Protein AF-A0A0W8FF71-F1 (afdb_monomer)

Sequence (73 aa):
MVQVEEIIQRAADYEGIREELASLDFVPRTDQPDFALWDHPGLEIIVLIKMYTGGRYESYNIVTYADMQNVNR

Structure (mmCIF, N/CA/C/O backbone):
data_AF-A0A0W8FF71-F1
#
_entry.id   AF-A0A0W8FF71-F1
#
loop_
_atom_site.group_PDB
_atom_site.id
_atom_site.type_symbol
_atom_site.label_atom_id
_atom_site.label_alt_id
_atom_site.label_comp_id
_atom_site.label_asym_id
_atom_site.label_entity_id
_atom_site.label_seq_id
_atom_site.pdbx_PDB_ins_code
_atom_site.Cartn_x
_atom_site.Cartn_y
_atom_site.Cartn_z
_atom_site.occupancy
_atom_site.B_iso_or_equiv
_atom_site.auth_seq_id
_atom_site.auth_comp_id
_atom_site.auth_asym_id
_atom_site.auth_atom_id
_atom_site.pdbx_PDB_model_num
ATOM 1 N N . MET A 1 1 ? 1.393 2.306 10.122 1.00 57.69 1 MET A N 1
ATOM 2 C CA . MET A 1 1 ? 2.256 2.575 8.950 1.00 57.69 1 MET A CA 1
ATOM 3 C C . MET A 1 1 ? 3.185 1.397 8.652 1.00 57.69 1 MET A C 1
ATOM 5 O O . MET A 1 1 ? 3.163 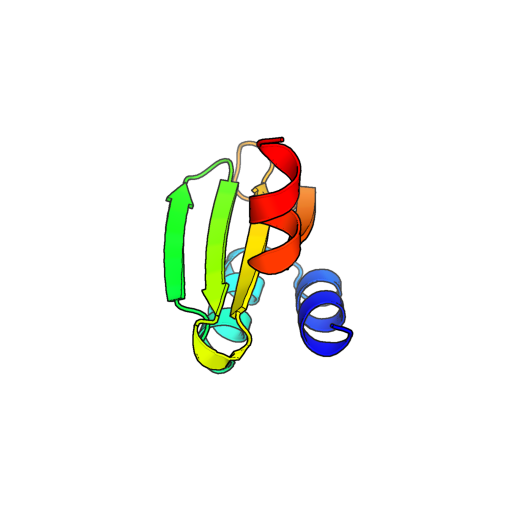0.940 7.523 1.00 57.69 1 MET A O 1
ATOM 9 N N . VAL A 1 2 ? 3.863 0.820 9.656 1.00 62.00 2 VAL A N 1
ATOM 10 C CA . VAL A 1 2 ? 4.838 -0.290 9.509 1.00 62.00 2 VAL A CA 1
ATOM 11 C C . VAL A 1 2 ? 4.397 -1.470 8.616 1.00 62.00 2 VAL A C 1
ATOM 13 O O . VAL A 1 2 ? 5.167 -1.877 7.758 1.00 62.00 2 VAL A O 1
ATOM 16 N N . GLN A 1 3 ? 3.167 -1.987 8.735 1.00 71.88 3 GLN A N 1
ATOM 17 C CA . GLN A 1 3 ? 2.762 -3.192 7.981 1.00 71.88 3 GLN A CA 1
ATOM 18 C C . GLN A 1 3 ? 2.749 -3.012 6.453 1.00 71.88 3 GLN A C 1
ATOM 20 O O . GLN A 1 3 ? 3.130 -3.925 5.730 1.00 71.88 3 GLN A O 1
ATOM 25 N N . VAL A 1 4 ? 2.338 -1.844 5.953 1.00 73.50 4 VAL A N 1
ATOM 26 C CA . VAL A 1 4 ? 2.289 -1.573 4.503 1.00 73.50 4 VAL A CA 1
ATOM 27 C C . VAL A 1 4 ? 3.702 -1.436 3.942 1.00 73.50 4 VAL A C 1
ATOM 29 O O . VAL A 1 4 ? 4.005 -1.952 2.871 1.00 73.50 4 VAL A O 1
ATOM 32 N N . GLU A 1 5 ? 4.584 -0.775 4.689 1.00 77.88 5 GLU A N 1
ATOM 33 C CA . GLU A 1 5 ? 5.986 -0.603 4.308 1.00 77.88 5 GLU A CA 1
ATOM 34 C C . GLU A 1 5 ? 6.725 -1.943 4.262 1.00 77.88 5 GLU A C 1
ATOM 36 O O . GLU A 1 5 ? 7.467 -2.204 3.318 1.00 77.88 5 GLU A O 1
ATOM 41 N N . GLU A 1 6 ? 6.479 -2.824 5.235 1.00 79.06 6 GLU A N 1
ATOM 42 C CA . GLU A 1 6 ? 7.060 -4.168 5.256 1.00 79.06 6 GLU A CA 1
ATOM 43 C C . GLU A 1 6 ? 6.601 -5.028 4.074 1.00 79.06 6 GLU A C 1
ATOM 45 O O . GLU A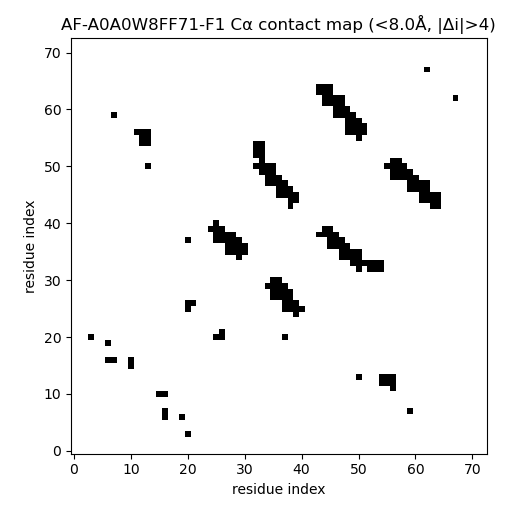 1 6 ? 7.409 -5.766 3.511 1.00 79.06 6 GLU A O 1
ATOM 50 N N . ILE A 1 7 ? 5.333 -4.923 3.673 1.00 78.50 7 ILE A N 1
ATOM 51 C CA . ILE A 1 7 ? 4.793 -5.636 2.508 1.00 78.50 7 ILE A CA 1
ATOM 52 C C . ILE A 1 7 ? 5.483 -5.172 1.231 1.00 78.50 7 ILE A C 1
ATOM 54 O O . ILE A 1 7 ? 5.993 -5.994 0.468 1.00 78.50 7 ILE A O 1
ATOM 58 N N . ILE A 1 8 ? 5.560 -3.856 1.024 1.00 74.69 8 ILE A N 1
ATOM 59 C CA . ILE A 1 8 ? 6.171 -3.302 -0.185 1.00 74.69 8 ILE A CA 1
ATOM 60 C C . ILE A 1 8 ? 7.671 -3.625 -0.241 1.00 74.69 8 ILE A C 1
ATOM 62 O O . ILE A 1 8 ? 8.197 -3.904 -1.312 1.00 74.69 8 ILE A O 1
ATOM 66 N N . GLN A 1 9 ? 8.363 -3.646 0.902 1.00 73.31 9 GLN A N 1
ATOM 67 C CA . GLN A 1 9 ? 9.782 -4.015 0.964 1.00 73.31 9 GLN A CA 1
ATOM 68 C C . GLN A 1 9 ? 10.041 -5.520 0.789 1.00 73.31 9 GLN A C 1
ATOM 70 O O . GLN A 1 9 ? 11.149 -5.902 0.409 1.00 73.31 9 GLN A O 1
ATOM 75 N N . ARG A 1 10 ? 9.061 -6.382 1.086 1.00 76.75 10 ARG A N 1
ATOM 76 C CA . ARG A 1 10 ? 9.181 -7.842 0.937 1.00 76.75 10 ARG A CA 1
ATOM 77 C C . ARG A 1 10 ? 8.835 -8.342 -0.457 1.00 76.75 10 ARG A C 1
ATOM 79 O O . ARG A 1 10 ? 9.363 -9.374 -0.867 1.00 76.75 10 ARG A O 1
ATOM 86 N N . ALA A 1 11 ? 7.944 -7.655 -1.159 1.00 72.31 11 ALA A N 1
ATOM 87 C CA . ALA A 1 11 ? 7.511 -8.068 -2.481 1.00 72.31 11 ALA A CA 1
ATOM 88 C C . ALA A 1 11 ? 8.613 -7.839 -3.531 1.00 72.31 11 ALA A C 1
ATOM 90 O O . ALA A 1 11 ? 9.267 -6.797 -3.566 1.00 72.31 11 ALA A O 1
ATOM 91 N N . ALA A 1 12 ? 8.822 -8.831 -4.400 1.00 70.12 12 ALA A N 1
ATOM 92 C CA . ALA A 1 12 ? 9.830 -8.774 -5.460 1.00 70.12 12 ALA A CA 1
ATOM 93 C C . ALA A 1 12 ? 9.361 -7.972 -6.692 1.00 70.12 12 ALA A C 1
ATOM 95 O O . ALA A 1 12 ? 10.184 -7.451 -7.452 1.00 70.12 12 ALA A O 1
ATOM 96 N N . ASP A 1 13 ? 8.046 -7.874 -6.877 1.00 79.00 13 ASP A N 1
ATOM 97 C CA . ASP A 1 13 ? 7.370 -7.301 -8.035 1.00 79.00 13 ASP A CA 1
ATOM 98 C C . ASP A 1 13 ? 5.978 -6.773 -7.647 1.00 79.00 13 ASP A C 1
ATOM 100 O O . ASP A 1 13 ? 5.479 -7.001 -6.542 1.00 79.00 13 ASP A O 1
ATOM 104 N N . TYR A 1 14 ? 5.368 -6.009 -8.554 1.00 83.50 14 TYR A N 1
ATOM 105 C CA . TYR A 1 14 ? 4.090 -5.353 -8.297 1.00 83.50 14 TYR A CA 1
ATOM 106 C C . TYR A 1 14 ? 2.911 -6.328 -8.163 1.00 83.50 14 TYR A C 1
ATOM 108 O O . TYR A 1 14 ? 1.975 -6.013 -7.430 1.00 83.50 14 TYR A O 1
ATOM 116 N N . GLU A 1 15 ? 2.949 -7.503 -8.803 1.00 85.25 15 GLU A N 1
ATOM 117 C CA . GLU A 1 15 ? 1.876 -8.496 -8.654 1.00 85.25 15 GLU A CA 1
ATOM 118 C C . GLU A 1 15 ? 1.780 -8.956 -7.196 1.00 85.25 15 GLU A C 1
ATOM 120 O O . GLU A 1 15 ? 0.697 -8.891 -6.612 1.00 85.25 15 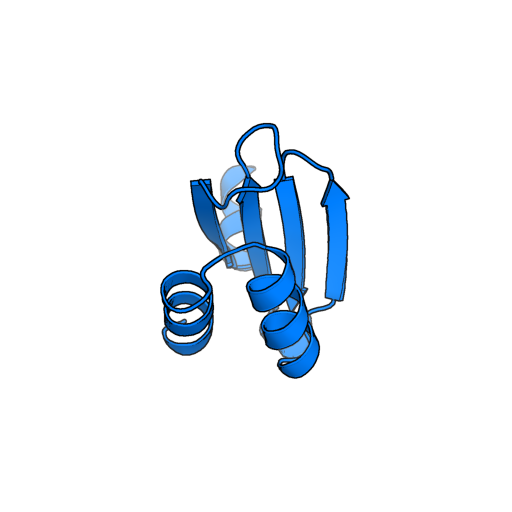GLU A O 1
ATOM 125 N N . GLY A 1 16 ? 2.919 -9.263 -6.566 1.00 86.44 16 GLY A N 1
ATOM 126 C CA . GLY A 1 16 ? 2.957 -9.590 -5.139 1.00 86.44 16 GLY A CA 1
ATOM 127 C C . GLY A 1 16 ? 2.487 -8.441 -4.238 1.00 86.44 16 GLY A C 1
ATOM 128 O O . GLY A 1 16 ? 1.739 -8.664 -3.288 1.00 86.44 16 GLY A O 1
ATOM 129 N N . ILE A 1 17 ? 2.860 -7.191 -4.551 1.00 85.38 17 ILE A N 1
ATOM 130 C CA . ILE A 1 17 ? 2.377 -6.021 -3.791 1.00 85.38 17 ILE A CA 1
ATOM 131 C C . ILE A 1 17 ? 0.851 -5.907 -3.893 1.00 85.38 17 ILE A C 1
ATOM 133 O O . ILE A 1 17 ? 0.175 -5.654 -2.897 1.00 85.38 17 ILE A O 1
ATOM 137 N N . ARG A 1 18 ? 0.297 -6.095 -5.093 1.00 87.50 18 ARG A N 1
ATOM 138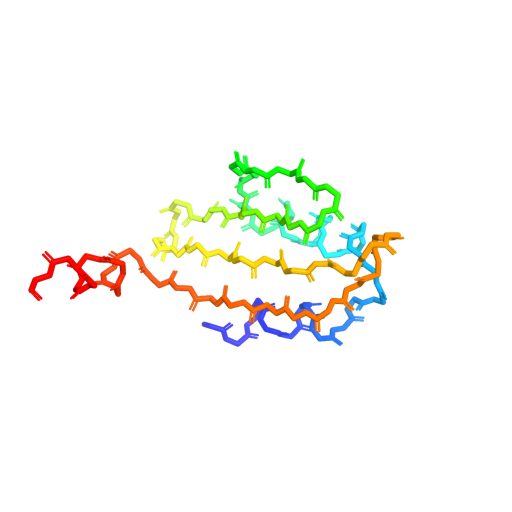 C CA . ARG A 1 18 ? -1.138 -5.998 -5.363 1.00 87.50 18 ARG A CA 1
ATOM 139 C C . ARG A 1 18 ? -1.943 -7.047 -4.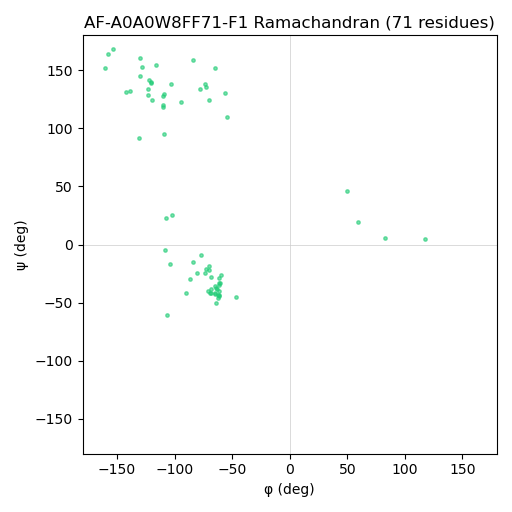590 1.00 87.50 18 ARG A C 1
ATOM 141 O O . ARG A 1 18 ? -2.994 -6.706 -4.050 1.00 87.50 18 ARG A O 1
ATOM 148 N N . GLU A 1 19 ? -1.483 -8.295 -4.538 1.00 88.50 19 GLU A N 1
ATOM 149 C CA . GLU A 1 19 ? -2.168 -9.369 -3.802 1.00 88.50 19 GLU A CA 1
ATOM 150 C C . GLU A 1 19 ? -2.200 -9.108 -2.289 1.00 88.50 19 GLU A C 1
ATOM 152 O O . GLU A 1 19 ? -3.241 -9.259 -1.641 1.00 88.50 19 GLU A O 1
ATOM 157 N N . GLU A 1 20 ? -1.082 -8.647 -1.733 1.00 88.25 20 GLU A N 1
ATOM 158 C CA . GLU A 1 20 ? -0.973 -8.332 -0.308 1.00 88.25 20 GLU A CA 1
ATOM 159 C C . GLU A 1 20 ? -1.812 -7.100 0.064 1.00 88.25 20 GLU A C 1
ATOM 161 O O . GLU A 1 20 ? -2.518 -7.107 1.073 1.00 88.25 20 GLU A O 1
ATOM 166 N N . LEU A 1 21 ? -1.803 -6.053 -0.772 1.00 88.38 21 LEU A N 1
ATOM 167 C CA . LEU A 1 21 ? -2.652 -4.873 -0.577 1.00 88.38 21 LEU A CA 1
ATOM 168 C C . LEU A 1 21 ? -4.140 -5.237 -0.625 1.00 88.38 21 LEU A C 1
ATOM 170 O O . LEU A 1 21 ? -4.899 -4.813 0.246 1.00 88.38 21 LEU A O 1
ATOM 174 N N . ALA A 1 22 ? -4.553 -6.065 -1.587 1.00 87.38 22 ALA A N 1
ATOM 175 C CA . ALA A 1 22 ? -5.930 -6.546 -1.669 1.00 87.38 22 ALA A CA 1
ATOM 176 C C . ALA A 1 22 ? -6.338 -7.368 -0.430 1.00 87.38 22 ALA A C 1
ATOM 178 O O . ALA A 1 22 ? -7.480 -7.276 0.016 1.00 87.38 22 ALA A O 1
ATOM 179 N N . SER A 1 23 ? -5.407 -8.128 0.156 1.00 88.62 23 SER A N 1
ATOM 180 C CA . SER A 1 23 ? -5.637 -8.887 1.396 1.00 88.62 23 SER A CA 1
ATOM 181 C C . SER A 1 23 ? -5.781 -8.000 2.639 1.00 88.62 23 SER A C 1
ATOM 183 O O . SER A 1 23 ? -6.315 -8.445 3.652 1.00 88.62 23 SER A O 1
ATOM 185 N N . LEU A 1 24 ? -5.322 -6.750 2.561 1.00 87.19 24 LEU A N 1
ATOM 186 C CA . LEU A 1 24 ? -5.433 -5.731 3.603 1.00 87.19 24 LEU A CA 1
ATOM 187 C C . LEU A 1 24 ? -6.550 -4.714 3.324 1.00 87.19 24 LEU A C 1
ATOM 189 O O . LEU A 1 24 ? -6.444 -3.577 3.766 1.00 87.19 24 LEU A O 1
ATOM 193 N N . ASP A 1 25 ? -7.584 -5.075 2.561 1.00 89.50 25 ASP A N 1
ATOM 194 C CA . ASP A 1 25 ? -8.718 -4.189 2.245 1.00 89.50 25 ASP A CA 1
ATOM 195 C C . ASP A 1 25 ? -8.332 -2.878 1.519 1.00 89.50 25 ASP A C 1
ATOM 197 O O . ASP A 1 25 ? -9.115 -1.921 1.475 1.00 89.50 25 ASP A O 1
ATOM 201 N N . PHE A 1 26 ? -7.149 -2.812 0.893 1.00 90.69 26 PHE A N 1
ATOM 202 C CA . PHE A 1 26 ? -6.850 -1.721 -0.029 1.00 90.69 26 PHE A CA 1
ATOM 203 C C . PHE A 1 26 ? -7.615 -1.910 -1.338 1.00 90.69 26 PHE A C 1
ATOM 205 O O . PHE A 1 26 ? -7.657 -2.990 -1.929 1.00 90.69 26 PHE A O 1
ATOM 212 N N . VAL A 1 27 ? -8.154 -0.807 -1.842 1.00 90.75 27 VAL A N 1
ATOM 213 C CA . VAL A 1 27 ? -8.908 -0.743 -3.088 1.00 90.75 27 VAL A CA 1
ATOM 214 C C . VAL A 1 27 ? -8.076 -0.008 -4.141 1.00 90.75 27 VAL A C 1
ATOM 216 O O . VAL A 1 27 ? -7.592 1.098 -3.874 1.00 90.75 27 VAL A O 1
ATOM 219 N N . PRO A 1 28 ? -7.904 -0.563 -5.352 1.00 91.31 28 PRO A N 1
ATOM 220 C CA . PRO A 1 28 ? -7.178 0.123 -6.410 1.00 91.31 28 PRO A CA 1
ATOM 221 C C . PRO A 1 28 ? -8.000 1.312 -6.921 1.00 91.31 28 PRO A C 1
ATOM 223 O O . PRO A 1 28 ? -9.139 1.158 -7.363 1.00 91.31 28 PRO A O 1
ATOM 226 N N . ARG A 1 29 ? -7.413 2.511 -6.891 1.00 90.25 29 ARG A N 1
ATOM 227 C CA . ARG A 1 29 ? -7.964 3.716 -7.539 1.00 90.25 29 ARG A CA 1
ATOM 228 C C . ARG A 1 29 ? -7.468 3.874 -8.964 1.00 90.25 29 ARG A C 1
ATOM 230 O O . ARG A 1 29 ? -8.238 4.240 -9.846 1.00 90.25 29 ARG A O 1
ATOM 237 N N . THR A 1 30 ? -6.184 3.602 -9.166 1.00 89.38 30 THR A N 1
ATOM 238 C CA . THR A 1 30 ? -5.518 3.686 -10.464 1.00 89.38 30 THR A CA 1
ATOM 239 C C . THR A 1 30 ? -4.525 2.545 -10.551 1.00 89.38 30 THR A C 1
ATOM 241 O O . THR A 1 30 ? -3.734 2.364 -9.634 1.00 89.38 30 THR A O 1
ATOM 244 N N . ASP A 1 31 ? -4.541 1.807 -11.651 1.00 87.12 31 ASP A N 1
ATOM 245 C CA . ASP A 1 31 ? -3.595 0.724 -11.910 1.00 87.12 31 ASP A CA 1
ATOM 246 C C . ASP A 1 31 ? -3.034 0.923 -13.323 1.00 87.12 31 ASP A C 1
ATOM 248 O O . ASP A 1 31 ? -3.675 0.571 -14.314 1.00 87.12 31 ASP A O 1
ATOM 252 N N . GLN A 1 32 ? -1.907 1.633 -13.425 1.00 86.19 32 GLN A N 1
ATOM 253 C CA . GLN A 1 32 ? -1.233 1.959 -14.682 1.00 86.19 32 GLN A CA 1
ATOM 254 C C . GLN A 1 32 ? 0.151 1.297 -14.733 1.00 86.19 32 GLN A C 1
ATOM 256 O O . GLN A 1 32 ? 0.755 1.055 -13.692 1.00 86.19 32 GLN A O 1
ATOM 261 N N . PRO A 1 33 ? 0.693 1.035 -15.936 1.00 80.94 33 PRO A N 1
ATOM 262 C CA . PRO A 1 33 ? 1.964 0.324 -16.093 1.00 80.94 33 PRO A CA 1
ATOM 263 C C . PRO A 1 33 ? 3.166 1.009 -15.421 1.00 80.94 33 PRO A C 1
ATOM 265 O O . PRO A 1 33 ? 4.118 0.327 -15.054 1.00 80.94 33 PRO A O 1
ATOM 268 N N . ASP A 1 34 ? 3.121 2.332 -15.246 1.00 84.56 34 ASP A N 1
ATOM 269 C CA . ASP A 1 34 ? 4.202 3.117 -14.635 1.00 84.56 34 ASP A CA 1
ATOM 270 C C . ASP A 1 34 ? 3.895 3.537 -13.183 1.00 84.56 34 ASP A C 1
ATOM 272 O O . ASP A 1 34 ? 4.790 3.932 -12.433 1.00 84.56 34 ASP A O 1
ATOM 276 N N . PHE A 1 35 ? 2.630 3.475 -12.754 1.00 87.50 35 PHE A N 1
ATOM 277 C CA . PHE A 1 35 ? 2.250 3.787 -11.377 1.00 87.50 35 PHE A CA 1
ATOM 278 C C . PHE A 1 35 ? 0.891 3.206 -10.987 1.00 87.50 35 PHE A C 1
ATOM 280 O O . PHE A 1 35 ? -0.028 3.112 -11.797 1.00 87.50 35 PHE A O 1
ATOM 287 N N . ALA A 1 36 ? 0.726 2.919 -9.702 1.00 90.62 36 ALA A N 1
ATOM 288 C CA . ALA A 1 36 ? -0.536 2.498 -9.122 1.00 90.62 36 ALA A CA 1
ATOM 289 C C . ALA A 1 36 ? -0.877 3.317 -7.877 1.00 90.62 36 ALA A C 1
ATOM 291 O O . ALA A 1 36 ? -0.004 3.714 -7.109 1.00 90.62 36 ALA A O 1
ATOM 292 N N . LEU A 1 37 ? -2.166 3.570 -7.680 1.00 91.06 37 LEU A N 1
ATOM 293 C CA . LEU A 1 37 ? -2.723 4.228 -6.508 1.00 91.06 37 LEU A CA 1
ATOM 294 C C . LEU A 1 37 ? -3.702 3.280 -5.838 1.00 91.06 37 LEU A C 1
ATOM 296 O O . LEU A 1 37 ? -4.680 2.854 -6.453 1.00 91.06 37 LEU A O 1
ATOM 300 N N . TRP A 1 38 ? -3.455 3.021 -4.565 1.00 92.75 38 TRP A N 1
ATOM 301 C CA . TRP A 1 38 ? -4.258 2.157 -3.718 1.00 92.75 38 TRP A CA 1
ATOM 302 C C . TRP A 1 38 ? -4.774 2.947 -2.528 1.00 92.75 38 TRP A C 1
ATOM 304 O O . TRP A 1 38 ? -4.059 3.765 -1.957 1.00 92.75 38 TRP A O 1
ATOM 314 N N . ASP A 1 39 ? -6.024 2.721 -2.168 1.00 91.44 39 ASP A N 1
ATOM 315 C CA . ASP A 1 39 ? -6.733 3.467 -1.139 1.00 91.44 39 ASP A CA 1
ATOM 316 C C . ASP A 1 39 ? -7.235 2.518 -0.066 1.00 91.44 39 ASP A C 1
ATOM 318 O O . ASP A 1 39 ? -7.903 1.539 -0.382 1.00 91.44 39 ASP A O 1
ATOM 322 N N . HIS A 1 40 ? -6.945 2.815 1.195 1.00 90.81 40 HIS A N 1
ATOM 323 C CA . HIS A 1 40 ? -7.513 2.071 2.310 1.00 90.81 40 HIS A CA 1
ATOM 324 C C . HIS A 1 40 ? -8.525 2.958 3.039 1.00 90.81 40 HIS A C 1
ATOM 326 O O . HIS A 1 40 ? -8.142 3.697 3.951 1.00 90.81 40 HIS A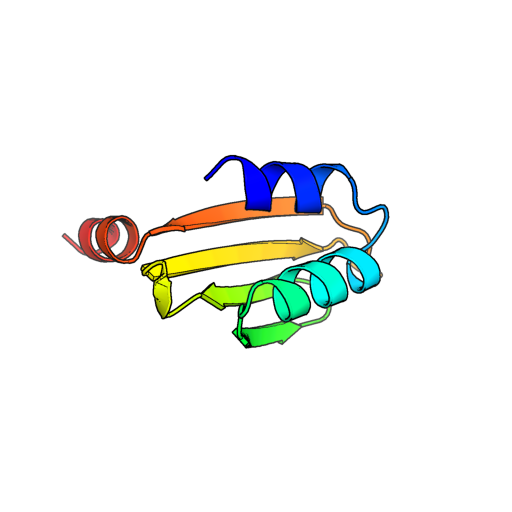 O 1
ATOM 332 N N . PRO A 1 41 ? -9.828 2.867 2.715 1.00 84.44 41 PRO A N 1
ATOM 333 C CA . PRO A 1 41 ? -10.842 3.749 3.293 1.00 84.44 41 PRO A CA 1
ATOM 334 C C . PRO A 1 41 ? -10.945 3.606 4.817 1.00 84.44 41 PRO A C 1
ATOM 336 O O . PRO A 1 41 ? -11.162 4.591 5.508 1.00 84.44 41 PRO A O 1
ATOM 339 N N . GLY A 1 42 ? -10.723 2.401 5.359 1.00 87.31 42 GLY A N 1
ATOM 340 C CA . GLY A 1 42 ? -10.726 2.172 6.810 1.00 87.31 42 GLY A CA 1
ATOM 341 C C . GLY A 1 42 ? -9.544 2.780 7.582 1.00 87.31 42 GLY A C 1
ATOM 342 O O . GLY A 1 42 ? -9.662 2.993 8.783 1.00 87.31 42 GLY A O 1
ATOM 343 N N . LEU A 1 43 ? -8.418 3.056 6.915 1.00 85.69 43 LEU A N 1
ATOM 344 C CA . LEU A 1 43 ? -7.218 3.645 7.521 1.00 85.69 43 LEU A CA 1
ATOM 345 C C . LEU A 1 43 ? -7.008 5.101 7.088 1.00 85.69 43 LEU A C 1
ATOM 347 O O . LEU A 1 43 ? -6.080 5.738 7.576 1.00 85.69 43 LEU A O 1
ATOM 351 N N . GLU A 1 44 ? -7.839 5.610 6.173 1.00 88.56 44 GLU A N 1
ATOM 352 C CA . GLU A 1 44 ? -7.725 6.948 5.586 1.00 88.56 44 GLU A CA 1
ATOM 353 C C . GLU A 1 44 ? -6.301 7.237 5.080 1.00 88.56 44 GLU A C 1
ATOM 355 O O . GLU A 1 44 ? -5.719 8.304 5.319 1.00 88.56 44 GLU A O 1
ATOM 360 N N . ILE A 1 45 ? -5.734 6.268 4.355 1.00 88.44 45 ILE A N 1
ATOM 361 C CA . ILE A 1 45 ? -4.430 6.387 3.695 1.00 88.44 45 ILE A CA 1
ATOM 362 C C . ILE A 1 45 ? -4.504 5.999 2.224 1.00 88.44 45 ILE A C 1
ATOM 364 O O . ILE A 1 45 ? -5.312 5.164 1.815 1.00 88.44 45 ILE A O 1
ATOM 368 N N . ILE A 1 46 ? -3.601 6.588 1.449 1.00 89.81 46 ILE A N 1
ATOM 369 C CA . ILE A 1 46 ? -3.384 6.314 0.037 1.00 89.81 46 ILE A CA 1
ATOM 370 C C . ILE A 1 46 ? -1.926 5.907 -0.143 1.00 89.81 46 ILE A C 1
ATOM 372 O O . ILE A 1 46 ? -1.007 6.553 0.362 1.00 89.81 46 ILE A O 1
ATOM 376 N N . VAL A 1 47 ? -1.717 4.832 -0.888 1.00 89.12 47 VAL A N 1
ATOM 377 C CA . VAL A 1 47 ? -0.405 4.311 -1.248 1.00 89.12 47 VAL A CA 1
ATOM 378 C C . VAL A 1 47 ? -0.208 4.550 -2.737 1.00 89.12 47 VAL A C 1
ATOM 380 O O . VAL A 1 47 ? -0.958 4.045 -3.571 1.00 89.12 47 VAL A O 1
ATOM 383 N N . LEU A 1 48 ? 0.805 5.340 -3.069 1.00 90.56 48 LEU A N 1
ATOM 384 C CA . LEU A 1 48 ? 1.307 5.508 -4.423 1.00 90.56 48 LEU A CA 1
ATOM 385 C C . LEU A 1 48 ? 2.474 4.549 -4.619 1.00 90.56 48 LEU A C 1
ATOM 387 O O . LEU A 1 48 ? 3.472 4.642 -3.911 1.00 90.56 48 LEU A O 1
ATOM 391 N N . ILE A 1 49 ? 2.378 3.682 -5.615 1.00 88.75 49 ILE A N 1
ATOM 392 C CA . ILE A 1 49 ? 3.461 2.807 -6.053 1.00 88.75 49 ILE A CA 1
ATOM 393 C C . ILE A 1 49 ? 3.917 3.305 -7.416 1.00 88.75 49 ILE A C 1
ATOM 395 O O . ILE A 1 49 ? 3.102 3.479 -8.318 1.00 88.75 49 ILE A O 1
ATOM 399 N N . LYS A 1 50 ? 5.216 3.535 -7.573 1.00 88.56 50 LYS A N 1
ATOM 400 C CA . LYS A 1 50 ? 5.843 3.824 -8.861 1.00 88.56 50 LYS A CA 1
ATOM 401 C C . LYS A 1 50 ? 6.563 2.588 -9.361 1.00 88.56 50 LYS A C 1
ATOM 403 O O . LYS A 1 50 ? 7.234 1.888 -8.596 1.00 88.56 50 LYS A O 1
ATOM 408 N N . MET A 1 51 ? 6.419 2.341 -10.650 1.00 87.56 51 MET A N 1
ATOM 409 C CA . MET A 1 51 ? 7.023 1.220 -11.345 1.00 87.56 51 MET A CA 1
ATOM 410 C C . MET A 1 51 ? 7.896 1.750 -12.475 1.00 87.56 51 MET A C 1
ATOM 412 O O . MET A 1 51 ? 7.548 2.710 -13.158 1.00 87.56 51 MET A O 1
ATOM 416 N N . TYR A 1 52 ? 9.034 1.101 -12.689 1.00 82.56 52 TYR A N 1
ATOM 417 C CA . TYR A 1 52 ? 9.799 1.286 -13.909 1.00 82.56 52 TYR A CA 1
ATOM 418 C C . TYR A 1 52 ? 9.003 0.775 -15.107 1.00 82.56 52 TYR A C 1
ATOM 420 O O . TYR A 1 52 ? 8.243 -0.192 -15.004 1.00 82.56 52 TYR A O 1
ATOM 428 N N . THR A 1 53 ? 9.268 1.360 -16.273 1.00 71.56 53 THR A N 1
ATOM 429 C CA . THR A 1 53 ? 8.737 0.889 -17.552 1.00 71.56 53 THR A CA 1
ATOM 430 C C . THR A 1 53 ? 9.091 -0.593 -17.733 1.00 71.56 53 THR A C 1
ATOM 432 O O . THR A 1 53 ? 10.261 -0.949 -17.883 1.00 71.56 53 THR A O 1
ATOM 435 N N . GLY A 1 54 ? 8.081 -1.466 -17.652 1.00 69.12 54 GLY A N 1
ATOM 436 C CA . GLY A 1 54 ? 8.252 -2.924 -17.580 1.00 69.12 54 GLY A CA 1
ATOM 437 C C . GLY A 1 54 ? 7.740 -3.585 -16.291 1.00 69.12 54 GLY A C 1
ATOM 438 O O . GLY A 1 54 ? 7.929 -4.787 -16.136 1.00 69.12 54 GLY A O 1
ATOM 439 N N . GLY A 1 55 ? 7.100 -2.838 -15.381 1.00 68.69 55 GLY A N 1
ATOM 440 C CA . GLY A 1 55 ? 6.374 -3.383 -14.221 1.00 68.69 55 GLY A CA 1
ATOM 441 C C . GLY A 1 55 ? 7.246 -3.719 -13.009 1.00 68.69 55 GLY A C 1
ATOM 442 O O . GLY A 1 55 ? 6.761 -4.267 -12.020 1.00 68.69 55 GLY A O 1
ATOM 443 N N . ARG A 1 56 ? 8.542 -3.388 -13.054 1.00 75.44 56 ARG A N 1
ATOM 444 C CA . ARG A 1 56 ? 9.438 -3.572 -11.909 1.00 75.44 56 ARG A CA 1
ATOM 445 C C . ARG A 1 56 ? 9.206 -2.459 -10.895 1.00 75.44 56 ARG A C 1
ATOM 447 O O . ARG A 1 56 ? 9.192 -1.289 -11.262 1.00 75.44 56 ARG A O 1
ATOM 454 N N . TYR A 1 57 ? 9.090 -2.821 -9.624 1.00 77.06 57 TYR A N 1
ATOM 455 C CA . TYR A 1 57 ? 8.954 -1.863 -8.532 1.00 77.06 57 TYR A CA 1
ATOM 456 C C . TYR A 1 57 ? 10.129 -0.858 -8.503 1.00 77.06 57 TYR A C 1
ATOM 458 O O . TYR A 1 57 ? 11.295 -1.258 -8.572 1.00 77.06 57 TYR A O 1
ATOM 466 N N . GLU A 1 58 ? 9.811 0.442 -8.425 1.00 83.88 58 GLU A N 1
ATOM 467 C CA . GLU A 1 58 ? 10.780 1.542 -8.293 1.00 83.88 58 GLU A CA 1
ATOM 468 C C . GLU A 1 58 ? 10.756 2.130 -6.877 1.00 83.88 58 GLU A C 1
ATOM 470 O O . GLU A 1 58 ? 11.773 2.152 -6.185 1.00 83.88 58 GLU A O 1
ATOM 475 N N . SER A 1 59 ? 9.603 2.653 -6.456 1.00 84.94 59 SER A N 1
ATOM 476 C CA . SER A 1 59 ? 9.444 3.342 -5.172 1.00 84.94 59 SER A CA 1
ATOM 477 C C . SER A 1 59 ? 7.984 3.352 -4.721 1.00 84.94 59 SER A C 1
ATOM 479 O O . SER A 1 59 ? 7.079 3.132 -5.526 1.00 84.94 59 SER A O 1
ATOM 481 N N . TYR A 1 60 ? 7.734 3.640 -3.442 1.00 86.25 60 TYR A N 1
ATOM 482 C CA . TYR A 1 60 ? 6.390 3.917 -2.934 1.00 86.25 60 TYR A CA 1
ATOM 483 C C . TYR A 1 60 ? 6.342 5.198 -2.105 1.00 86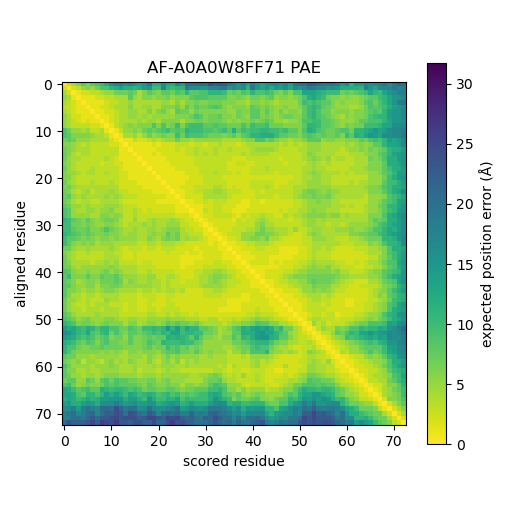.25 60 TYR A C 1
ATOM 485 O O . TYR A 1 60 ? 7.353 5.684 -1.600 1.00 86.25 60 TYR A O 1
ATOM 493 N N . ASN A 1 61 ? 5.139 5.740 -1.956 1.00 86.88 61 ASN A N 1
ATOM 494 C CA . ASN A 1 61 ? 4.838 6.825 -1.042 1.00 86.88 61 ASN A CA 1
ATOM 495 C C . ASN A 1 61 ? 3.494 6.546 -0.360 1.00 86.88 61 ASN A C 1
ATOM 497 O O . ASN A 1 61 ? 2.526 6.197 -1.032 1.00 86.88 61 ASN A O 1
ATOM 501 N N . ILE A 1 62 ? 3.443 6.682 0.963 1.00 86.75 62 ILE A N 1
ATOM 502 C CA . ILE A 1 62 ? 2.223 6.515 1.752 1.00 86.75 62 ILE A CA 1
ATOM 503 C C . ILE A 1 62 ? 1.829 7.893 2.257 1.00 86.75 62 ILE A C 1
ATOM 505 O O . ILE A 1 62 ? 2.588 8.530 2.985 1.00 86.75 62 ILE A O 1
ATOM 509 N N . VAL A 1 63 ? 0.637 8.340 1.884 1.00 86.62 63 VAL A N 1
ATOM 510 C CA . VAL A 1 63 ? 0.085 9.622 2.317 1.00 86.62 63 VAL A CA 1
ATOM 511 C C . VAL A 1 63 ? -1.219 9.391 3.058 1.00 86.62 63 VAL A C 1
ATOM 513 O O . VAL A 1 63 ? -2.025 8.548 2.669 1.00 86.62 63 VAL A O 1
ATOM 516 N N . THR A 1 64 ? -1.447 10.136 4.134 1.00 85.56 64 THR A N 1
ATOM 517 C CA . THR A 1 64 ? -2.762 10.159 4.778 1.00 85.56 64 THR A CA 1
ATOM 518 C C . THR A 1 64 ? -3.669 11.165 4.069 1.00 85.56 64 THR A C 1
ATOM 520 O O . THR A 1 64 ? -3.200 12.108 3.421 1.00 85.56 64 THR A O 1
ATOM 523 N N . TYR A 1 65 ? -4.985 11.019 4.212 1.00 79.56 65 TYR A N 1
ATOM 524 C CA . TYR A 1 65 ? -5.927 12.030 3.713 1.00 79.56 65 TYR A CA 1
ATOM 525 C C . TYR A 1 65 ? -5.729 13.395 4.381 1.00 79.56 65 TYR A C 1
ATOM 527 O O . TYR A 1 65 ? -5.996 14.429 3.765 1.00 79.56 65 TYR A O 1
ATOM 535 N N . ALA A 1 66 ? -5.253 13.412 5.628 1.00 76.00 66 ALA A N 1
ATOM 536 C CA . ALA A 1 66 ? -4.931 14.640 6.345 1.00 76.00 66 ALA A CA 1
ATOM 537 C C . ALA A 1 66 ? -3.707 15.352 5.738 1.00 76.00 66 ALA A C 1
ATOM 539 O O . ALA A 1 66 ? -3.710 16.578 5.617 1.00 76.00 66 ALA A O 1
ATOM 540 N N . ASP A 1 67 ? -2.698 14.595 5.294 1.00 75.75 67 ASP A N 1
ATOM 541 C CA . ASP A 1 67 ? -1.518 15.141 4.613 1.00 75.75 67 ASP A CA 1
ATOM 542 C C . ASP A 1 67 ? -1.871 15.698 3.230 1.00 75.75 67 ASP A C 1
ATOM 544 O O . ASP A 1 67 ? -1.451 16.803 2.889 1.00 75.75 67 ASP A O 1
ATOM 548 N N . MET A 1 68 ? -2.712 15.000 2.454 1.00 67.19 68 MET A N 1
ATOM 549 C CA . MET A 1 68 ? -3.158 15.493 1.141 1.00 67.19 68 MET A CA 1
ATOM 550 C C . MET A 1 68 ? -3.913 16.827 1.223 1.00 67.19 68 MET A C 1
ATOM 552 O O . MET A 1 68 ? -3.793 17.656 0.322 1.00 67.19 68 MET A O 1
ATOM 556 N N . GLN A 1 69 ? -4.668 17.066 2.299 1.00 60.19 69 GLN A N 1
ATOM 557 C CA . GLN A 1 69 ? -5.409 18.318 2.485 1.00 60.19 69 GLN A CA 1
ATOM 558 C C . GLN A 1 69 ? -4.511 19.518 2.827 1.00 60.19 69 GLN A C 1
ATOM 560 O O . GLN A 1 69 ? -4.911 20.656 2.584 1.00 60.19 69 GLN A O 1
ATOM 565 N N . ASN A 1 70 ? -3.293 19.299 3.333 1.00 56.81 70 ASN A N 1
ATOM 566 C CA . ASN A 1 70 ? -2.351 20.381 3.643 1.00 56.81 70 ASN A CA 1
ATOM 567 C C . ASN A 1 70 ? -1.528 20.859 2.438 1.00 56.81 70 ASN A C 1
ATOM 569 O O . ASN A 1 70 ? -0.949 21.938 2.498 1.00 56.81 70 ASN A O 1
ATOM 573 N N . VAL A 1 71 ? -1.491 20.108 1.334 1.00 52.19 71 VAL A N 1
ATOM 574 C CA . VAL A 1 71 ? -0.726 20.487 0.126 1.00 52.19 71 VAL A CA 1
ATOM 575 C C . VAL A 1 71 ? -1.443 21.568 -0.705 1.00 52.19 71 VAL A C 1
ATOM 577 O O . VAL A 1 71 ? -0.858 22.144 -1.616 1.00 52.19 71 VAL A O 1
ATOM 580 N N . ASN A 1 72 ? -2.698 21.890 -0.376 1.00 47.50 7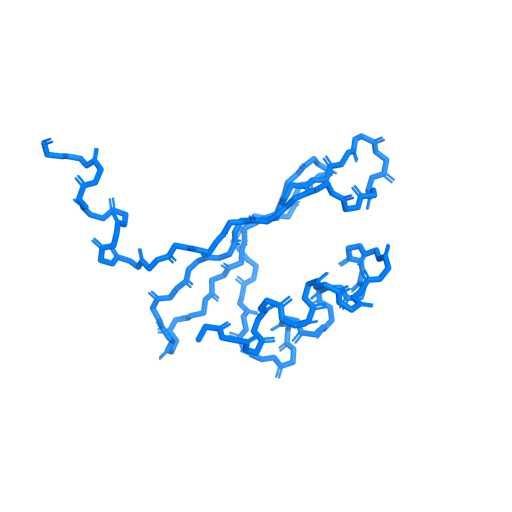2 ASN A N 1
ATOM 581 C CA . ASN A 1 72 ? -3.540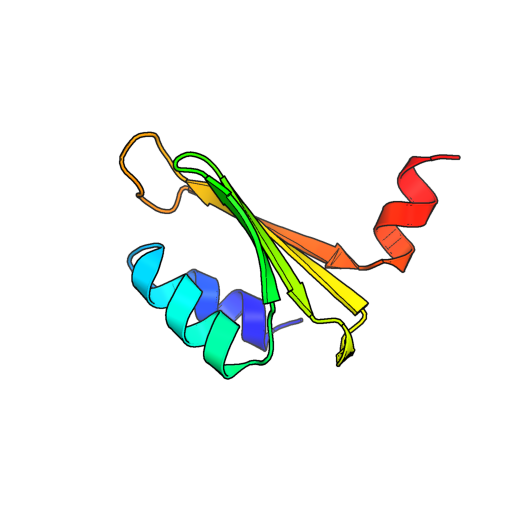 22.840 -1.112 1.00 47.50 72 ASN A CA 1
ATOM 582 C C . ASN A 1 72 ? -3.761 24.184 -0.385 1.00 47.50 72 ASN A C 1
ATOM 584 O O . ASN A 1 72 ? -4.758 24.859 -0.655 1.00 47.50 72 ASN A O 1
ATOM 588 N N . ARG A 1 73 ? -2.879 24.572 0.547 1.00 43.19 73 ARG A N 1
ATOM 589 C CA . ARG A 1 73 ? -3.020 25.807 1.335 1.00 43.19 73 ARG A CA 1
ATOM 590 C C . ARG A 1 73 ? -1.882 26.798 1.134 1.00 43.19 73 ARG A C 1
ATOM 592 O O . ARG A 1 73 ? -0.719 26.352 1.062 1.00 43.19 73 ARG A O 1
#

Organism: NCBI:txid938273

Radius of gyration: 12.0 Å; Cα contacts (8 Å, |Δi|>4): 106; chains: 1; bounding box: 22×35×27 Å

pLDDT: mean 80.83, std 10.98, range [43.19, 92.75]

Mean predicted aligned error: 6.17 Å

Foldseek 3Di:
DVVLVVQLVPDFFVVSNVVVCVVVQWDWPDDDQQWTWTARPVQQKIKIWGADNPGGTDDIDIDHVVRVVVVVD

Secondary structure (DSSP, 8-state):
-HHHHHHHHH-SSHHHHHHHHHHTT-EEEEE-SSEEEEEETTTTEEEEEEEETTTEEEEEEEEEHHHHHHTT-

Nearest PDB structures (foldseek):
  6j9e-assembly1_J  TM=6.987E-01  e=6.136E-01  Xipdecavirus Xp10
  2zgs-assembly1_B  TM=6.502E-01  e=5.774E-01  Cyclocybe aegerita
  2zgu-assembly1_A  TM=5.841E-01  e=4.008E-01  Cyclocybe aegerita
  2zgn-assembly1_A  TM=5.843E-01  e=8.839E-01  Cyclocybe aegerita
  2zgp-assembly1_B  TM=6.465E-01  e=1.834E+00  Cyclocybe aegerita

Solvent-accessible surface area (backbone atoms only — not comparable to full-atom values): 4164 Å² total; per-residue (Å²): 115,68,70,63,55,53,46,57,72,67,35,89,35,48,69,56,35,52,56,54,39,49,74,65,66,33,42,78,79,40,88,48,69,50,37,33,33,34,35,24,79,92,73,48,33,36,39,40,37,36,27,38,92,84,47,41,67,68,50,74,48,80,42,41,57,71,59,62,63,60,76,78,113